Protein AF-A0A9E6AVY1-F1 (afdb_monomer_lite)

Foldseek 3Di:
DVVVVVDDDDDDPPDDDPDPQADDDKDFDFDPVPPPCRTPDIWHKRQCPQVVVVHDRGTDID

Radius of gyration: 14.16 Å; chains: 1; bounding box: 30×27×34 Å

Secondary structure (DSSP, 8-state):
-GGGGT------TT---SSTT--S-EEEEE-TTSTT--EEEEEEB-TTHHHHTTS-----B-

pLDDT: mean 91.27, std 8.15, range [64.75, 97.88]

Sequence (62 aa):
MLNGLNILYELDHQMVRGLDYYTRTTFEFISGNLGAQDAICGGGRYDGLVETLGGKPTPAIG

Structure (mmCIF, N/CA/C/O backbone):
data_AF-A0A9E6AVY1-F1
#
_entry.id   AF-A0A9E6AVY1-F1
#
loop_
_atom_site.group_PDB
_atom_site.id
_atom_site.type_symbol
_atom_site.label_atom_id
_atom_site.label_alt_id
_atom_site.label_comp_id
_atom_site.label_asym_id
_atom_site.label_entity_id
_atom_site.label_seq_id
_atom_site.pdbx_PDB_ins_code
_atom_site.Cartn_x
_atom_site.Cartn_y
_atom_site.Cartn_z
_atom_site.occupancy
_atom_site.B_iso_or_equiv
_atom_site.auth_seq_id
_atom_site.auth_comp_id
_atom_site.auth_asym_id
_atom_site.auth_atom_id
_atom_site.pdbx_PDB_model_num
ATOM 1 N N . MET A 1 1 ? -3.726 -14.910 -5.196 1.00 80.31 1 MET A N 1
ATOM 2 C CA . MET A 1 1 ? -2.250 -14.853 -5.318 1.00 80.31 1 MET A CA 1
ATOM 3 C C . MET A 1 1 ? -1.920 -14.153 -6.626 1.00 80.31 1 MET A C 1
ATOM 5 O O . MET A 1 1 ? -2.547 -14.507 -7.619 1.00 80.31 1 MET A O 1
ATOM 9 N N . LEU A 1 2 ? -0.986 -13.194 -6.636 1.00 91.75 2 LEU A N 1
ATOM 10 C CA . LEU A 1 2 ? -0.617 -12.408 -7.832 1.00 91.75 2 LEU A CA 1
ATOM 11 C C . LEU A 1 2 ? -0.225 -13.293 -9.032 1.00 91.75 2 LEU A C 1
ATOM 13 O O . LEU A 1 2 ? -0.613 -13.001 -10.160 1.00 91.75 2 LEU A O 1
ATOM 17 N N . ASN A 1 3 ? 0.401 -14.445 -8.767 1.00 90.88 3 ASN A N 1
ATOM 18 C CA . ASN A 1 3 ? 0.752 -15.459 -9.771 1.00 90.88 3 ASN A CA 1
ATOM 19 C C . ASN A 1 3 ? -0.440 -15.936 -10.616 1.00 90.88 3 ASN A C 1
ATOM 21 O O . ASN A 1 3 ? -0.289 -16.178 -11.804 1.00 90.88 3 ASN A O 1
ATOM 25 N N . GLY A 1 4 ? -1.638 -16.046 -10.028 1.00 95.44 4 GLY A N 1
ATOM 26 C CA . GLY A 1 4 ? -2.838 -16.475 -10.761 1.00 95.44 4 GLY A CA 1
ATOM 27 C C . GLY A 1 4 ? -3.393 -15.412 -11.713 1.00 95.44 4 GLY A C 1
ATOM 28 O O . GLY A 1 4 ? -4.228 -15.726 -12.553 1.00 95.44 4 GLY A O 1
ATOM 29 N N . LEU A 1 5 ? -2.936 -14.165 -11.575 1.00 96.38 5 LEU A N 1
ATOM 30 C CA . LEU A 1 5 ? -3.303 -13.035 -12.427 1.00 96.38 5 LEU A CA 1
ATOM 31 C C . LEU A 1 5 ? -2.180 -12.660 -13.409 1.00 96.38 5 LEU A C 1
ATOM 33 O O . LEU A 1 5 ? -2.326 -11.683 -14.133 1.00 96.38 5 LEU A O 1
ATOM 37 N N . ASN A 1 6 ? -1.070 -13.411 -13.432 1.00 94.25 6 ASN A N 1
ATOM 38 C CA . ASN A 1 6 ? 0.130 -13.106 -14.223 1.00 94.25 6 ASN A CA 1
ATOM 39 C C . ASN A 1 6 ? 0.685 -11.688 -13.985 1.00 94.25 6 ASN A C 1
ATOM 41 O O . ASN A 1 6 ? 1.239 -11.067 -14.891 1.00 94.25 6 ASN A O 1
ATOM 45 N N . ILE A 1 7 ? 0.541 -11.171 -12.762 1.00 94.25 7 ILE A N 1
ATOM 46 C CA . ILE A 1 7 ? 1.137 -9.894 -12.361 1.00 94.25 7 ILE A CA 1
ATOM 47 C C . ILE A 1 7 ? 2.568 -10.177 -11.911 1.00 94.25 7 ILE A C 1
ATOM 49 O O . ILE A 1 7 ? 2.773 -10.909 -10.943 1.00 94.25 7 ILE A O 1
ATOM 53 N N . LEU A 1 8 ? 3.545 -9.607 -12.615 1.00 94.19 8 LEU A N 1
ATOM 54 C CA . LEU A 1 8 ? 4.951 -9.671 -12.223 1.00 94.19 8 LEU A CA 1
ATOM 55 C C . LEU A 1 8 ? 5.191 -8.766 -11.014 1.00 94.19 8 LEU A C 1
ATOM 57 O O . LEU A 1 8 ? 4.696 -7.642 -10.966 1.00 94.19 8 LEU A O 1
ATOM 61 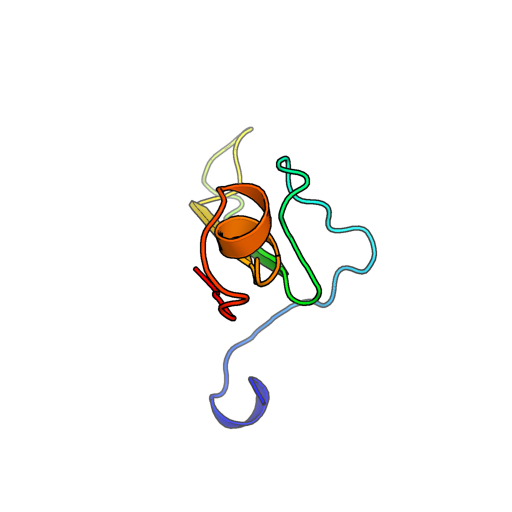N N . TYR A 1 9 ? 5.953 -9.265 -10.049 1.00 93.44 9 TYR A N 1
ATOM 62 C CA . TYR A 1 9 ? 6.356 -8.517 -8.866 1.00 93.44 9 TYR A CA 1
ATOM 63 C C . TYR A 1 9 ? 7.708 -9.023 -8.366 1.00 93.44 9 TYR A C 1
ATOM 65 O O . TYR A 1 9 ? 8.090 -10.166 -8.622 1.00 93.44 9 TYR A O 1
ATOM 73 N N . GLU A 1 10 ? 8.399 -8.173 -7.618 1.00 94.56 10 GLU A N 1
ATOM 74 C CA . GLU A 1 10 ? 9.598 -8.519 -6.865 1.00 94.56 10 GLU A CA 1
ATOM 75 C C . GLU A 1 10 ? 9.275 -8.447 -5.369 1.00 94.56 10 GLU A C 1
ATOM 77 O O . GLU A 1 10 ? 8.525 -7.573 -4.930 1.00 94.56 10 GLU A O 1
ATOM 82 N N . LEU A 1 11 ? 9.783 -9.401 -4.585 1.00 94.25 11 LEU A N 1
ATOM 83 C CA . LEU A 1 11 ? 9.657 -9.357 -3.130 1.00 94.25 11 LEU A CA 1
ATOM 84 C C . LEU A 1 11 ? 10.836 -8.590 -2.547 1.00 94.25 11 LEU A C 1
ATOM 86 O O . LEU A 1 11 ? 11.959 -9.088 -2.562 1.00 94.25 11 LEU A O 1
ATOM 90 N N . ASP A 1 12 ? 10.551 -7.427 -1.971 1.00 93.56 12 ASP A N 1
ATOM 91 C CA . ASP A 1 12 ? 11.521 -6.646 -1.213 1.00 93.56 12 ASP A CA 1
ATOM 92 C C . ASP A 1 12 ? 11.200 -6.701 0.288 1.00 93.56 12 ASP A C 1
ATOM 94 O O . ASP A 1 12 ? 10.182 -6.189 0.757 1.00 93.56 12 ASP A O 1
ATOM 98 N N . HIS A 1 13 ? 12.084 -7.337 1.057 1.00 92.50 13 HIS A N 1
ATOM 99 C CA . HIS A 1 13 ? 11.967 -7.446 2.512 1.00 92.50 13 HIS A CA 1
ATOM 100 C C . HIS A 1 13 ? 12.442 -6.195 3.267 1.00 92.50 13 HIS A C 1
ATOM 102 O O . HIS A 1 13 ? 12.237 -6.110 4.476 1.00 92.50 13 HIS A O 1
ATOM 108 N N . GLN A 1 14 ? 13.083 -5.249 2.580 1.00 91.69 14 GLN A N 1
ATOM 109 C CA . GLN A 1 14 ? 13.562 -3.982 3.135 1.00 91.69 14 GLN A CA 1
ATOM 110 C C . GLN A 1 14 ? 12.623 -2.813 2.812 1.00 91.69 14 GLN A C 1
ATOM 112 O O . GLN A 1 14 ? 12.857 -1.699 3.283 1.00 91.69 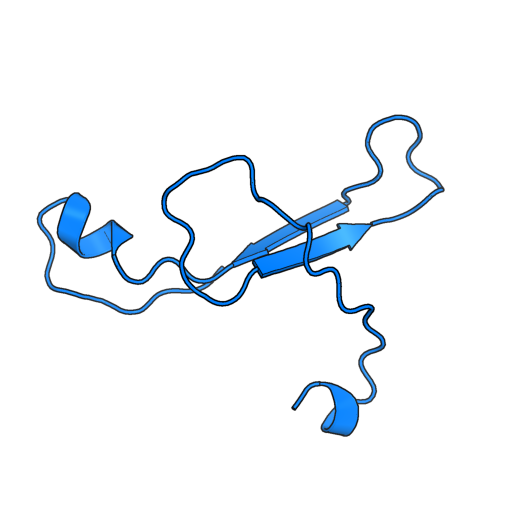14 GLN A O 1
ATOM 117 N N . MET A 1 15 ? 11.553 -3.056 2.047 1.00 89.62 15 MET A N 1
ATOM 118 C CA . MET A 1 15 ? 10.594 -2.025 1.673 1.00 89.62 15 MET A CA 1
ATOM 119 C C . MET A 1 15 ? 9.910 -1.438 2.912 1.00 89.62 15 MET A C 1
ATOM 121 O O . MET A 1 15 ? 9.122 -2.095 3.597 1.00 89.62 15 MET A O 1
ATOM 125 N N . VAL A 1 16 ? 10.150 -0.148 3.136 1.00 90.12 16 VAL A N 1
ATOM 126 C CA . VAL A 1 16 ? 9.443 0.676 4.118 1.00 90.12 16 VAL A CA 1
ATOM 127 C C . VAL A 1 16 ? 8.667 1.773 3.402 1.00 90.12 16 VAL A C 1
ATOM 129 O O . VAL A 1 16 ? 9.084 2.284 2.364 1.00 90.12 16 VAL A O 1
ATOM 132 N N . ARG A 1 17 ? 7.510 2.148 3.949 1.00 88.88 17 ARG A N 1
ATOM 133 C CA . ARG A 1 17 ? 6.746 3.311 3.480 1.00 88.88 17 ARG A CA 1
ATOM 134 C C . ARG A 1 17 ? 7.038 4.496 4.389 1.00 88.88 17 ARG A C 1
ATOM 136 O O . ARG A 1 17 ? 7.298 4.319 5.571 1.00 88.88 17 ARG A O 1
ATOM 143 N N . GLY A 1 18 ? 6.929 5.709 3.854 1.00 90.12 18 GLY A N 1
ATOM 144 C CA . GLY A 1 18 ? 7.191 6.939 4.613 1.00 90.12 18 GLY A CA 1
ATOM 145 C C . GLY A 1 18 ? 6.127 7.315 5.654 1.00 90.12 18 GLY A C 1
ATOM 146 O O . GLY A 1 18 ? 6.150 8.444 6.130 1.00 90.12 18 GLY A O 1
ATOM 147 N N . LEU A 1 19 ? 5.163 6.434 5.952 1.00 92.81 19 LEU A N 1
ATOM 148 C CA . LEU A 1 19 ? 4.048 6.687 6.869 1.00 92.81 19 LEU A CA 1
ATOM 149 C C . LEU A 1 19 ? 3.860 5.484 7.800 1.00 92.81 19 LEU A C 1
ATOM 151 O O . LEU A 1 19 ? 3.732 4.353 7.336 1.00 92.81 19 LEU A O 1
ATOM 155 N N . ASP A 1 20 ? 3.775 5.732 9.105 1.00 92.94 20 ASP A N 1
ATOM 156 C CA . ASP A 1 20 ? 3.824 4.673 10.128 1.00 92.94 20 ASP A CA 1
ATOM 157 C C . ASP A 1 20 ? 2.514 3.889 10.299 1.00 92.94 20 ASP A C 1
ATOM 159 O O . ASP A 1 20 ? 2.471 2.883 11.002 1.00 92.94 20 ASP A O 1
ATOM 163 N N . TYR A 1 21 ? 1.421 4.323 9.664 1.00 93.56 21 TYR A N 1
ATOM 164 C CA . TYR A 1 21 ? 0.116 3.669 9.811 1.00 93.56 21 TYR A CA 1
ATOM 165 C C . TYR A 1 21 ? -0.011 2.359 9.018 1.00 93.56 21 TYR A C 1
ATOM 167 O O . TYR A 1 21 ? -1.024 1.661 9.142 1.00 93.56 21 TYR A O 1
ATOM 175 N N . TYR A 1 22 ? 0.954 2.044 8.147 1.00 95.50 22 TYR A N 1
ATOM 176 C CA . TYR A 1 22 ? 0.891 0.835 7.337 1.00 95.50 22 TYR A CA 1
ATOM 177 C C . TYR A 1 22 ? 1.057 -0.421 8.200 1.00 95.50 22 TYR A C 1
ATOM 179 O O . TYR A 1 22 ? 1.830 -0.488 9.149 1.00 95.50 22 TYR A O 1
ATOM 187 N N . THR A 1 23 ? 0.314 -1.457 7.836 1.00 91.62 23 THR A N 1
ATOM 188 C CA . THR A 1 23 ? 0.240 -2.744 8.520 1.00 91.62 23 THR A CA 1
ATOM 189 C C . THR A 1 23 ? 0.266 -3.856 7.477 1.00 91.62 23 THR A C 1
ATOM 191 O O . THR A 1 23 ? -0.478 -3.824 6.501 1.00 91.62 23 THR A O 1
ATOM 194 N N . ARG A 1 24 ? 1.075 -4.897 7.699 1.00 92.75 24 ARG A N 1
ATOM 195 C CA . ARG A 1 24 ? 1.199 -6.063 6.803 1.00 92.75 24 ARG A CA 1
ATOM 196 C C . ARG A 1 24 ? 1.642 -5.697 5.374 1.00 92.75 24 ARG A C 1
ATOM 198 O O . ARG A 1 24 ? 2.826 -5.501 5.152 1.00 92.75 24 ARG A O 1
ATOM 205 N N . THR A 1 25 ? 0.724 -5.704 4.405 1.00 93.88 25 THR A N 1
ATOM 206 C CA . THR A 1 25 ? 1.024 -5.588 2.970 1.00 93.88 25 THR A CA 1
ATOM 207 C C . THR A 1 25 ? 1.366 -4.154 2.592 1.00 93.88 25 THR A C 1
ATOM 209 O O . THR A 1 25 ? 0.578 -3.251 2.859 1.00 93.88 25 THR A O 1
ATOM 212 N N . THR A 1 26 ? 2.475 -3.976 1.885 1.00 95.25 26 THR A N 1
ATOM 213 C CA . THR A 1 26 ? 2.890 -2.740 1.211 1.00 95.25 26 THR A CA 1
ATOM 214 C C . THR A 1 26 ? 3.289 -3.068 -0.226 1.00 95.25 26 THR A C 1
ATOM 216 O O . THR A 1 26 ? 3.650 -4.207 -0.529 1.00 95.25 26 THR A O 1
ATOM 219 N N . PHE A 1 27 ? 3.158 -2.101 -1.131 1.00 94.88 27 PHE A N 1
ATOM 220 C CA . PHE A 1 27 ? 3.587 -2.240 -2.521 1.00 94.88 27 PHE A CA 1
ATOM 221 C C . PHE A 1 27 ? 3.980 -0.885 -3.112 1.00 94.88 27 PHE A C 1
ATOM 223 O O . PHE A 1 27 ? 3.508 0.169 -2.678 1.00 94.88 27 PHE A O 1
ATOM 230 N N . GLU A 1 28 ? 4.811 -0.929 -4.146 1.00 94.12 28 GLU A N 1
ATOM 231 C CA . GLU A 1 28 ? 5.215 0.233 -4.927 1.00 94.12 28 GLU A CA 1
ATOM 232 C C . GLU A 1 28 ? 5.375 -0.165 -6.395 1.00 94.12 28 GLU A C 1
ATOM 234 O O . GLU A 1 28 ? 5.861 -1.249 -6.711 1.00 94.12 28 GLU A O 1
ATOM 239 N N . PHE A 1 29 ? 4.945 0.716 -7.289 1.00 91.56 29 PHE A N 1
ATOM 240 C CA . PHE A 1 29 ? 5.209 0.641 -8.715 1.00 91.56 29 PHE A CA 1
ATOM 241 C C . PHE A 1 29 ? 6.314 1.635 -9.035 1.00 91.56 29 PHE A C 1
ATOM 243 O O . PHE A 1 29 ? 6.133 2.841 -8.858 1.00 91.56 29 PHE A O 1
ATOM 250 N N . ILE A 1 30 ? 7.439 1.125 -9.525 1.00 89.69 30 ILE A N 1
ATOM 251 C CA . ILE A 1 30 ? 8.606 1.923 -9.895 1.00 89.69 30 ILE A CA 1
ATOM 252 C C . ILE A 1 30 ? 8.812 1.932 -11.413 1.00 89.69 30 ILE A C 1
ATOM 254 O O . ILE A 1 30 ? 8.402 1.007 -12.116 1.00 89.69 30 ILE A O 1
ATOM 258 N N . SER A 1 31 ? 9.463 2.968 -11.932 1.00 85.00 31 SER A N 1
ATOM 259 C CA . SER A 1 31 ? 9.907 3.053 -13.322 1.00 85.00 31 SER A CA 1
ATOM 260 C C . SER A 1 31 ? 11.224 3.805 -13.406 1.00 85.00 31 SER A C 1
ATOM 262 O O . SER A 1 31 ? 11.283 4.984 -13.073 1.00 85.00 31 SER A O 1
ATOM 264 N N . GLY A 1 32 ? 12.249 3.151 -13.957 1.00 78.94 32 GLY A N 1
ATOM 265 C CA . GLY A 1 32 ? 13.579 3.744 -14.151 1.00 78.94 32 GLY A CA 1
ATOM 266 C C . GLY A 1 32 ? 13.645 4.858 -15.205 1.00 78.94 32 GLY A C 1
ATOM 267 O O . GLY A 1 32 ? 14.727 5.345 -15.519 1.00 78.94 32 GLY A O 1
ATOM 268 N N . ASN A 1 33 ? 12.505 5.259 -15.777 1.00 77.69 33 ASN A N 1
ATOM 269 C CA . ASN A 1 33 ? 12.420 6.339 -16.761 1.00 77.69 33 ASN A CA 1
ATOM 270 C C . ASN A 1 33 ? 12.110 7.710 -16.126 1.00 77.69 33 ASN A C 1
ATOM 272 O O . ASN A 1 33 ? 12.017 8.695 -16.857 1.00 77.69 33 ASN A O 1
ATOM 276 N N . LEU A 1 34 ? 11.906 7.787 -14.802 1.00 64.75 34 LEU A N 1
ATOM 277 C CA . LEU A 1 34 ? 11.435 8.995 -14.100 1.00 64.75 34 LEU A CA 1
ATOM 278 C C . LEU A 1 34 ? 12.534 9.778 -13.351 1.00 64.75 34 LEU A C 1
ATOM 280 O O . LEU A 1 34 ? 12.260 10.844 -12.801 1.00 64.75 34 LEU A O 1
ATOM 284 N N . GLY A 1 35 ? 13.794 9.337 -13.394 1.00 67.31 35 GLY A N 1
ATOM 285 C CA . GLY A 1 35 ? 14.916 10.057 -12.779 1.00 67.31 35 GLY A CA 1
ATOM 286 C C . GLY A 1 35 ? 15.009 9.815 -11.269 1.00 67.31 35 GLY A C 1
ATOM 287 O O . GLY A 1 35 ? 14.876 8.693 -10.821 1.00 67.31 35 GLY A O 1
ATOM 288 N N . ALA A 1 36 ? 15.260 10.844 -10.450 1.00 66.50 36 ALA A N 1
ATOM 289 C CA . ALA A 1 36 ? 15.489 10.672 -9.002 1.00 66.50 36 ALA A CA 1
ATOM 290 C C . ALA A 1 36 ? 14.252 10.212 -8.195 1.00 66.50 36 ALA A C 1
ATOM 292 O O . ALA A 1 36 ? 14.3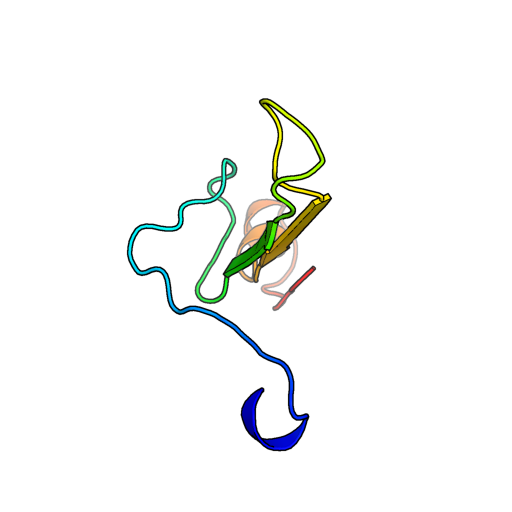52 9.983 -6.991 1.00 66.50 36 ALA A O 1
ATOM 293 N N . GLN A 1 37 ? 13.086 10.124 -8.837 1.00 65.81 37 GLN A N 1
ATOM 294 C CA . GLN A 1 37 ? 11.817 9.774 -8.214 1.00 65.81 37 GLN A CA 1
ATOM 295 C C . GLN A 1 37 ? 11.168 8.643 -9.017 1.00 65.81 37 GLN A C 1
ATOM 297 O O . GLN A 1 37 ? 10.251 8.854 -9.804 1.00 65.81 37 GLN A O 1
ATOM 302 N N . ASP A 1 38 ? 11.696 7.433 -8.831 1.00 79.81 38 ASP A N 1
ATOM 303 C CA . ASP A 1 38 ? 11.293 6.248 -9.594 1.00 79.81 38 ASP A CA 1
ATOM 304 C C . ASP A 1 38 ? 9.883 5.748 -9.242 1.00 79.81 38 ASP A C 1
ATOM 306 O O . ASP A 1 38 ? 9.274 5.029 -10.031 1.00 79.81 38 ASP A O 1
ATOM 310 N N . ALA A 1 39 ? 9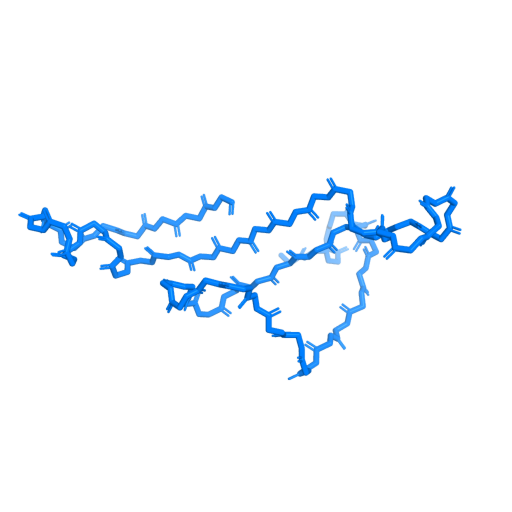.337 6.121 -8.080 1.00 83.75 39 ALA A N 1
ATOM 311 C CA . ALA A 1 39 ? 8.024 5.676 -7.623 1.00 83.75 39 ALA A CA 1
ATOM 312 C C . ALA A 1 39 ? 6.875 6.385 -8.369 1.00 83.75 39 ALA A C 1
ATOM 314 O O . ALA A 1 39 ? 6.651 7.584 -8.205 1.00 83.75 39 ALA A O 1
ATOM 31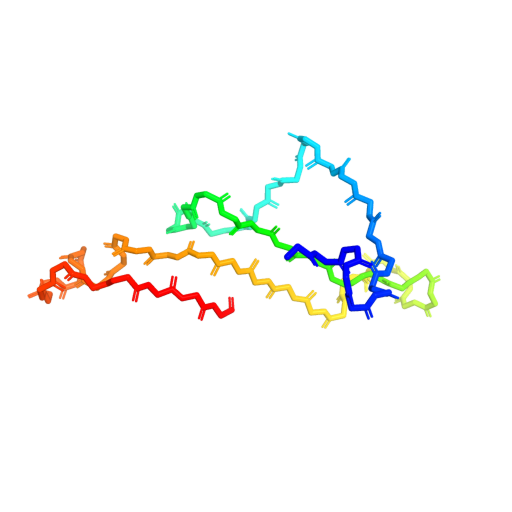5 N N . ILE A 1 40 ? 6.104 5.619 -9.145 1.00 88.69 40 ILE A N 1
ATOM 316 C CA . ILE A 1 40 ? 4.898 6.076 -9.857 1.00 88.69 40 ILE A CA 1
ATOM 317 C C . ILE A 1 40 ? 3.697 6.107 -8.914 1.00 88.69 40 ILE A C 1
ATOM 319 O O . ILE A 1 40 ? 2.934 7.072 -8.881 1.00 88.69 40 ILE A O 1
ATOM 323 N N . CYS A 1 41 ? 3.496 5.024 -8.169 1.00 90.81 41 CYS A N 1
ATOM 324 C CA . CYS A 1 41 ? 2.451 4.919 -7.163 1.00 90.81 41 CYS A CA 1
ATOM 325 C C . CYS A 1 41 ? 2.828 3.862 -6.132 1.00 90.81 41 CYS A C 1
ATOM 327 O O . CYS A 1 41 ? 3.670 3.001 -6.368 1.00 90.81 41 CYS A O 1
ATOM 329 N N . GLY A 1 42 ? 2.198 3.915 -4.970 1.00 93.12 42 GLY A N 1
ATOM 330 C CA . GLY A 1 42 ? 2.404 2.926 -3.931 1.00 93.12 42 GLY A CA 1
ATOM 331 C C . GLY A 1 42 ? 1.303 3.019 -2.902 1.00 93.12 42 GLY A C 1
ATOM 332 O O . GLY A 1 42 ? 0.597 4.024 -2.825 1.00 93.12 42 GLY A O 1
ATOM 333 N N . GLY A 1 43 ? 1.182 1.964 -2.120 1.00 95.56 43 GLY A N 1
ATOM 334 C CA . GLY A 1 43 ? 0.099 1.809 -1.174 1.00 95.56 43 GLY A CA 1
ATOM 335 C C . GLY A 1 43 ? 0.357 0.649 -0.235 1.00 95.56 43 GLY A C 1
ATOM 336 O O . GLY A 1 43 ? 1.449 0.070 -0.178 1.00 95.56 43 GLY A O 1
ATOM 337 N N . GLY A 1 44 ? -0.660 0.307 0.531 1.00 96.69 44 GLY A N 1
ATOM 338 C CA . GLY A 1 44 ? -0.566 -0.733 1.531 1.00 96.69 44 GLY A CA 1
ATOM 339 C C . GLY A 1 44 ? -1.791 -0.801 2.418 1.00 96.69 44 GLY A C 1
ATOM 340 O O . GLY A 1 44 ? -2.736 -0.026 2.307 1.00 96.69 44 GLY A O 1
ATOM 341 N N . ARG A 1 45 ? -1.791 -1.789 3.302 1.00 97.62 45 ARG A N 1
ATOM 342 C CA . ARG A 1 45 ? -2.868 -2.024 4.259 1.00 97.62 45 ARG A CA 1
ATOM 343 C C . ARG A 1 45 ? -2.670 -1.159 5.501 1.00 97.62 45 ARG A C 1
ATOM 345 O O . ARG A 1 45 ? -1.544 -0.962 5.933 1.00 97.62 45 ARG A O 1
ATOM 352 N N . TYR A 1 46 ? -3.745 -0.658 6.100 1.00 97.44 46 TYR A N 1
ATOM 353 C CA . TYR A 1 46 ? -3.707 0.273 7.237 1.00 97.44 46 TYR A CA 1
ATOM 354 C C . TYR A 1 46 ? -4.890 0.061 8.193 1.00 97.44 46 TYR A C 1
ATOM 356 O O . TYR A 1 46 ? -5.643 0.976 8.520 1.00 97.44 46 TYR A O 1
ATOM 364 N N . ASP A 1 47 ? -5.055 -1.177 8.664 1.00 96.62 47 ASP A N 1
ATOM 365 C CA . ASP A 1 47 ? -6.223 -1.608 9.452 1.00 96.62 47 ASP A CA 1
ATOM 366 C C . ASP A 1 47 ? -6.415 -0.825 10.770 1.00 96.62 47 ASP A C 1
ATOM 368 O O . ASP A 1 47 ? -7.541 -0.647 11.229 1.00 96.62 47 ASP A O 1
ATOM 372 N N . GLY A 1 48 ? -5.324 -0.354 11.385 1.00 95.81 48 GLY A N 1
ATOM 373 C CA . GLY A 1 48 ? -5.359 0.377 12.660 1.00 95.81 48 GLY A CA 1
ATOM 374 C C . GLY A 1 48 ? -5.671 1.871 12.530 1.00 95.81 48 GLY A C 1
ATOM 375 O O . GLY A 1 48 ? -5.903 2.544 13.536 1.00 95.81 48 GLY A O 1
ATOM 376 N N . LEU A 1 49 ? -5.682 2.416 11.309 1.00 96.94 49 LEU A N 1
ATOM 377 C CA . LEU A 1 49 ? -5.802 3.859 11.101 1.00 96.94 49 LEU A CA 1
ATOM 378 C C . LEU A 1 49 ? -7.167 4.390 11.555 1.00 96.94 49 LEU A C 1
ATOM 380 O O . LEU A 1 49 ? -7.233 5.392 12.260 1.00 96.94 49 LEU A O 1
ATOM 384 N N . VAL A 1 50 ? -8.256 3.703 11.198 1.00 97.62 50 VAL A N 1
ATOM 385 C CA . VAL A 1 50 ? -9.617 4.135 11.565 1.00 97.62 50 VAL A CA 1
ATOM 386 C C . VAL A 1 50 ? -9.813 4.130 13.083 1.00 97.62 50 VAL A C 1
ATOM 388 O O . VAL A 1 50 ? -10.411 5.058 13.622 1.00 97.62 50 VAL A O 1
ATOM 391 N N . GLU A 1 51 ? -9.277 3.126 13.779 1.00 97.62 51 GLU A N 1
ATOM 392 C CA . GLU A 1 51 ? -9.326 3.039 15.243 1.00 97.62 51 GLU A CA 1
ATOM 393 C C . GLU A 1 51 ? -8.507 4.154 15.905 1.00 97.62 51 GLU A C 1
ATOM 395 O O . GLU A 1 51 ? -8.984 4.807 16.830 1.00 97.62 51 GLU A O 1
ATOM 400 N N . THR A 1 52 ? -7.316 4.446 15.374 1.00 96.69 52 THR A N 1
ATOM 401 C CA . THR A 1 52 ? -6.442 5.526 15.868 1.00 96.69 52 THR A CA 1
ATOM 402 C C . THR A 1 52 ? -7.105 6.904 15.741 1.00 96.69 52 THR A C 1
ATOM 404 O O . THR A 1 52 ? -6.853 7.798 16.546 1.00 96.69 52 THR A O 1
ATOM 407 N N . LEU A 1 53 ? -8.000 7.070 14.764 1.00 97.62 53 LEU A N 1
ATOM 408 C CA . LEU A 1 53 ? -8.799 8.281 14.555 1.00 97.62 53 LEU A CA 1
ATOM 409 C C . LEU A 1 53 ? -10.124 8.292 15.349 1.00 97.62 53 LEU A C 1
ATOM 411 O O . LEU A 1 53 ? -10.955 9.174 15.136 1.00 97.62 53 LEU A O 1
ATOM 415 N N . GLY A 1 54 ? -10.341 7.337 16.260 1.00 97.75 54 GLY A N 1
ATOM 416 C CA . GLY A 1 54 ? -11.526 7.265 17.127 1.00 97.75 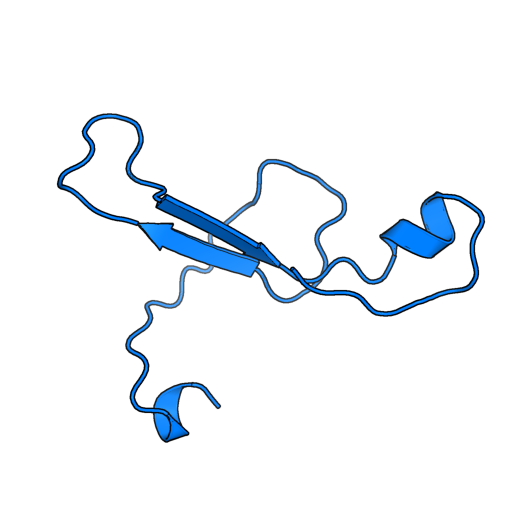54 GLY A CA 1
ATOM 417 C C . GLY A 1 54 ? -12.735 6.552 16.512 1.00 97.75 54 GLY A C 1
ATOM 418 O O . GLY A 1 54 ? -13.834 6.601 17.066 1.00 97.75 54 GLY A O 1
ATOM 419 N N . GLY A 1 55 ? -12.558 5.897 15.364 1.00 97.88 55 GLY A N 1
ATOM 420 C CA . GLY A 1 55 ? -13.568 5.048 14.744 1.00 97.88 55 GLY A CA 1
ATOM 421 C C . GLY A 1 55 ? -13.578 3.625 15.305 1.00 97.88 55 GLY A C 1
ATOM 422 O O . GLY A 1 55 ? -12.814 3.258 16.196 1.00 97.88 55 GLY A O 1
ATOM 423 N N . LYS A 1 56 ? -14.451 2.780 14.751 1.00 97.88 56 LYS A N 1
ATOM 424 C CA . LYS A 1 56 ? -14.429 1.337 15.039 1.00 97.88 56 LYS A CA 1
ATOM 425 C C . LYS A 1 56 ? -13.258 0.674 14.296 1.00 97.88 56 LYS A C 1
ATOM 427 O O . LYS A 1 56 ? -12.980 1.095 13.169 1.00 97.88 56 LYS A O 1
ATOM 432 N N . PRO A 1 57 ? -12.637 -0.390 14.841 1.00 97.50 57 PRO A N 1
ATOM 433 C CA . PRO A 1 57 ? -11.640 -1.181 14.120 1.00 97.50 57 PRO A CA 1
ATOM 434 C C . PRO A 1 57 ? -12.153 -1.580 12.735 1.00 97.50 57 PRO A C 1
ATOM 436 O O . PRO A 1 57 ? -13.176 -2.255 12.615 1.00 97.50 57 PRO A O 1
ATOM 439 N N . THR A 1 58 ? -11.473 -1.109 11.690 1.00 97.56 58 THR A N 1
ATOM 440 C CA . THR A 1 58 ? -11.934 -1.240 10.304 1.00 97.56 58 THR A CA 1
ATOM 441 C C . THR A 1 58 ? -10.744 -1.568 9.407 1.00 97.56 58 THR A C 1
ATOM 443 O O . THR A 1 58 ? -9.890 -0.705 9.207 1.00 97.56 58 THR A O 1
ATOM 446 N N . PRO A 1 59 ? -10.677 -2.789 8.844 1.00 97.44 59 PRO A N 1
ATOM 447 C CA . PRO A 1 59 ? -9.631 -3.146 7.897 1.00 97.44 59 PRO A CA 1
ATOM 448 C C . PRO A 1 59 ? -9.663 -2.253 6.655 1.00 97.44 59 PRO A C 1
ATOM 450 O O . PRO A 1 59 ? -10.739 -1.983 6.120 1.00 97.44 59 PRO A O 1
ATOM 453 N N . ALA A 1 60 ? -8.497 -1.840 6.164 1.00 97.25 60 ALA A N 1
ATOM 454 C CA . ALA A 1 60 ? -8.396 -0.934 5.022 1.00 97.25 60 ALA A CA 1
ATOM 455 C C . ALA A 1 60 ? -7.104 -1.153 4.222 1.00 97.25 60 ALA A C 1
ATOM 457 O O . ALA A 1 60 ? -6.089 -1.583 4.767 1.00 97.25 60 ALA A O 1
ATOM 458 N N . ILE A 1 61 ? -7.151 -0.896 2.915 1.00 97.69 61 ILE A N 1
ATOM 459 C CA . ILE A 1 61 ? -6.022 -1.002 1.984 1.00 97.69 61 ILE A CA 1
ATOM 460 C C . ILE A 1 61 ? -6.235 -0.025 0.827 1.00 97.69 61 ILE A C 1
ATOM 462 O O . ILE A 1 61 ? -7.374 0.147 0.387 1.00 97.69 61 ILE A O 1
ATOM 466 N N . GLY A 1 62 ? -5.157 0.588 0.345 1.00 94.50 62 GLY A N 1
ATOM 467 C CA . GLY A 1 62 ? -5.180 1.599 -0.711 1.00 94.50 62 GLY A CA 1
ATOM 468 C C . GLY A 1 62 ? -3.789 2.057 -1.091 1.00 94.50 62 GLY A C 1
ATOM 469 O O . GLY A 1 62 ? -2.860 1.816 -0.287 1.00 94.50 62 GLY A O 1
#